Protein AF-A0A845GVF8-F1 (afdb_monomer_lite)

Secondary structure (DSSP, 8-state):
-EEEEEEE---SSSPEEEE-TTSTT-EEEESSHHHHHHHHHHHHHHHHHHHHHTTPPPPPPPPHHHHHT-GGGTT-EEEEEE--GGGGS-S--TT--

pLDDT: mean 92.57, std 12.03, range [39.5, 98.88]

Sequence (97 aa):
MRYPIAIEPGDATHAFGVVIPDLPGCFSAGDTLDEAIDNACEAAELWLTTVIEDGGDAPQARSFTEHHANPEFAGWIWAVISIDVAALAPKNPSHAA

Radius of gyration: 14.6 Å; chains: 1; bounding box: 26×27×45 Å

Structure (mmCIF, N/CA/C/O backbone):
data_AF-A0A845GVF8-F1
#
_entry.id   AF-A0A845GVF8-F1
#
loop_
_atom_site.group_PDB
_atom_site.id
_atom_site.type_symbol
_atom_site.label_atom_id
_atom_site.label_alt_id
_atom_site.label_comp_id
_atom_site.label_asym_id
_atom_site.label_entity_id
_atom_site.label_seq_id
_atom_site.pdbx_PDB_ins_code
_atom_site.Cartn_x
_atom_site.Cartn_y
_atom_site.Cartn_z
_atom_site.occupancy
_atom_site.B_iso_or_equiv
_atom_site.auth_seq_id
_atom_site.auth_comp_id
_atom_site.auth_asym_id
_atom_site.auth_atom_id
_atom_site.pdbx_PDB_model_num
ATOM 1 N N . MET A 1 1 ? -4.424 -5.575 10.719 1.00 92.31 1 MET A N 1
ATOM 2 C CA . MET A 1 1 ? -5.349 -5.547 9.564 1.00 92.31 1 MET A CA 1
ATOM 3 C C . MET A 1 1 ? -4.550 -5.720 8.279 1.00 92.31 1 MET A C 1
ATOM 5 O O . MET A 1 1 ? -3.354 -5.462 8.296 1.00 92.31 1 MET A O 1
ATOM 9 N N . ARG A 1 2 ? -5.166 -6.227 7.205 1.00 95.19 2 ARG A N 1
ATOM 10 C CA . ARG A 1 2 ? -4.511 -6.427 5.901 1.00 95.19 2 ARG A CA 1
ATOM 11 C C . ARG A 1 2 ? -5.198 -5.552 4.868 1.00 95.19 2 ARG A C 1
ATOM 13 O O . ARG A 1 2 ? -6.395 -5.736 4.683 1.00 95.19 2 ARG A O 1
ATOM 20 N N . TYR A 1 3 ? -4.459 -4.668 4.215 1.00 97.50 3 TYR A N 1
ATOM 21 C CA . TYR A 1 3 ? -4.994 -3.774 3.191 1.00 97.50 3 TYR A CA 1
ATOM 22 C C . TYR A 1 3 ? -4.397 -4.143 1.829 1.00 97.50 3 TYR A C 1
ATOM 24 O O . TYR A 1 3 ? -3.171 -4.151 1.688 1.00 97.50 3 TYR A O 1
ATOM 32 N N . PRO A 1 4 ? -5.224 -4.501 0.831 1.00 97.81 4 PRO A N 1
ATOM 33 C CA . PRO A 1 4 ? -4.777 -4.582 -0.553 1.00 97.81 4 PRO A CA 1
ATOM 34 C C . PRO A 1 4 ? -4.318 -3.205 -1.031 1.00 97.81 4 PRO A C 1
ATOM 36 O O . PRO A 1 4 ? -4.999 -2.212 -0.779 1.00 97.81 4 PRO A O 1
ATOM 39 N N . ILE A 1 5 ? -3.191 -3.155 -1.732 1.00 98.56 5 ILE A N 1
ATOM 40 C CA . ILE A 1 5 ? -2.708 -1.942 -2.392 1.00 98.56 5 ILE A CA 1
ATOM 41 C C . ILE A 1 5 ? -2.667 -2.172 -3.899 1.00 98.56 5 ILE A C 1
ATOM 43 O O . ILE A 1 5 ? -2.240 -3.238 -4.357 1.00 98.56 5 ILE A O 1
ATOM 47 N N . ALA A 1 6 ? -3.141 -1.180 -4.646 1.00 98.50 6 ALA A N 1
ATOM 48 C CA . ALA A 1 6 ? -3.071 -1.148 -6.097 1.00 98.50 6 ALA A CA 1
ATOM 49 C C . ALA A 1 6 ? -1.893 -0.253 -6.490 1.00 98.50 6 ALA A C 1
ATOM 51 O O . ALA A 1 6 ? -1.798 0.886 -6.029 1.00 98.50 6 ALA A O 1
ATOM 52 N N . ILE A 1 7 ? -0.995 -0.780 -7.316 1.00 98.81 7 ILE A N 1
ATOM 53 C CA . ILE A 1 7 ? 0.263 -0.136 -7.681 1.00 98.81 7 ILE A CA 1
ATOM 54 C C . ILE A 1 7 ? 0.258 0.133 -9.185 1.00 98.81 7 ILE A C 1
ATOM 56 O O . ILE A 1 7 ? 0.288 -0.796 -9.999 1.00 98.81 7 ILE A O 1
ATOM 60 N N . GLU A 1 8 ? 0.223 1.408 -9.549 1.00 98.62 8 GLU A N 1
ATOM 61 C CA . GLU A 1 8 ? 0.405 1.863 -10.919 1.00 98.62 8 GLU A CA 1
ATOM 62 C C . GLU A 1 8 ? 1.850 1.565 -11.351 1.00 98.62 8 GLU A C 1
ATOM 64 O O . GLU A 1 8 ? 2.791 1.978 -10.662 1.00 98.62 8 GLU A O 1
ATOM 69 N N . PRO A 1 9 ? 2.066 0.827 -12.455 1.00 98.19 9 PRO A N 1
ATOM 70 C CA . PRO A 1 9 ? 3.411 0.536 -12.929 1.00 98.19 9 PRO A CA 1
ATOM 71 C C . PRO A 1 9 ? 4.180 1.817 -13.276 1.00 98.19 9 PRO A C 1
ATOM 73 O O . PRO A 1 9 ? 3.727 2.605 -14.103 1.00 98.19 9 PRO A O 1
ATOM 76 N N . GLY A 1 10 ? 5.361 1.984 -12.679 1.00 97.12 10 GLY A N 1
ATOM 77 C CA . GLY A 1 10 ? 6.319 3.018 -13.065 1.00 97.12 10 GLY A CA 1
ATOM 78 C C . GLY A 1 10 ? 7.124 2.652 -14.319 1.00 97.12 10 GLY A C 1
ATOM 79 O O . GLY A 1 10 ? 7.028 1.544 -14.859 1.00 97.12 10 GLY A O 1
ATOM 80 N N . ASP A 1 11 ? 7.964 3.584 -14.767 1.00 96.25 11 ASP A N 1
ATOM 81 C CA . ASP A 1 11 ? 8.915 3.404 -15.867 1.00 96.25 11 ASP A CA 1
ATOM 82 C C . ASP A 1 11 ? 10.238 4.158 -15.611 1.00 96.25 11 ASP A C 1
ATOM 84 O O . ASP A 1 11 ? 10.529 4.588 -14.501 1.00 96.25 11 ASP A O 1
ATOM 88 N N . ALA A 1 12 ? 11.083 4.314 -16.636 1.00 95.56 12 ALA A N 1
ATOM 89 C CA . ALA A 1 12 ? 12.380 4.989 -16.506 1.00 95.56 12 ALA A CA 1
ATOM 90 C C . ALA A 1 12 ? 12.297 6.487 -16.133 1.00 95.56 12 ALA A C 1
ATOM 92 O O . ALA A 1 12 ? 13.319 7.102 -15.832 1.00 95.56 12 ALA A O 1
ATOM 93 N N . THR A 1 13 ? 11.113 7.087 -16.218 1.00 97.06 13 THR A N 1
ATOM 94 C CA . THR A 1 13 ? 10.839 8.510 -15.987 1.00 97.06 13 THR A CA 1
ATOM 95 C C . THR A 1 13 ? 9.701 8.766 -14.997 1.00 97.06 13 THR A C 1
ATOM 97 O O . THR A 1 13 ? 9.527 9.910 -14.580 1.00 97.06 13 THR A O 1
ATOM 100 N N . HIS A 1 14 ? 8.954 7.731 -14.604 1.00 97.88 14 HIS A N 1
ATOM 101 C CA . HIS A 1 14 ? 7.823 7.810 -13.683 1.00 97.88 14 HIS A CA 1
ATOM 102 C C . HIS A 1 14 ? 7.983 6.802 -12.539 1.00 97.88 14 HIS A C 1
ATOM 104 O O . HIS A 1 14 ? 8.254 5.627 -12.778 1.00 97.88 14 HIS A O 1
ATOM 110 N N . ALA A 1 15 ? 7.763 7.253 -11.303 1.00 98.44 15 ALA A N 1
ATOM 111 C CA . ALA A 1 15 ? 7.706 6.385 -10.130 1.00 98.44 15 ALA A CA 1
ATOM 112 C C . ALA A 1 15 ? 6.506 5.421 -10.186 1.00 98.44 15 ALA A C 1
ATOM 114 O O . ALA A 1 15 ? 5.517 5.669 -10.877 1.00 98.44 15 ALA A O 1
ATOM 115 N N . PHE A 1 16 ? 6.574 4.343 -9.409 1.00 98.81 16 PHE A N 1
ATOM 116 C CA . PHE A 1 16 ? 5.426 3.491 -9.112 1.00 98.81 16 PHE A CA 1
ATOM 117 C C . PHE A 1 16 ? 4.475 4.252 -8.192 1.00 98.81 16 PHE A C 1
ATOM 119 O O . PHE A 1 16 ? 4.864 4.622 -7.085 1.00 98.81 16 PHE A O 1
ATOM 126 N N . GLY A 1 17 ? 3.242 4.487 -8.633 1.00 98.75 17 GLY A N 1
ATOM 127 C CA . GLY A 1 17 ? 2.202 5.114 -7.817 1.00 98.75 17 GLY A CA 1
ATOM 128 C C . GLY A 1 17 ? 1.445 4.072 -7.000 1.00 98.75 17 GLY A C 1
ATOM 129 O O . GLY A 1 17 ? 1.200 2.973 -7.485 1.00 98.75 17 GLY A O 1
ATOM 130 N N . VAL A 1 18 ? 1.045 4.395 -5.772 1.00 98.88 18 VAL A N 1
ATOM 131 C CA . VAL A 1 18 ? 0.281 3.481 -4.911 1.00 98.88 18 VAL A CA 1
ATOM 132 C C . VAL A 1 18 ? -1.000 4.133 -4.423 1.00 98.88 18 VAL A C 1
ATOM 134 O O . VAL A 1 18 ? -0.997 5.252 -3.909 1.00 98.88 18 VAL A O 1
ATOM 137 N N . VAL A 1 19 ? -2.089 3.376 -4.528 1.00 98.38 19 VAL A N 1
ATOM 138 C CA . VAL A 1 19 ? -3.391 3.677 -3.937 1.00 98.38 19 VAL A CA 1
ATOM 139 C C . VAL A 1 19 ? -3.729 2.586 -2.929 1.00 98.38 19 VAL A C 1
ATOM 141 O O . VAL A 1 19 ? -3.534 1.396 -3.196 1.00 98.38 19 VAL A O 1
ATOM 144 N N . ILE A 1 20 ? -4.294 2.982 -1.789 1.00 98.19 20 ILE A N 1
ATOM 145 C CA . ILE A 1 20 ? -4.867 2.061 -0.803 1.00 98.19 20 ILE A CA 1
ATOM 146 C C . ILE A 1 20 ? -6.395 2.203 -0.863 1.00 98.19 20 ILE A C 1
ATOM 148 O O . ILE A 1 20 ? -6.939 3.119 -0.250 1.00 98.19 20 ILE A O 1
ATOM 152 N N . PRO A 1 21 ? -7.126 1.335 -1.591 1.00 97.50 21 PRO A N 1
ATOM 153 C CA . PRO A 1 21 ? -8.547 1.555 -1.888 1.00 97.50 21 PRO A CA 1
ATOM 154 C C . PRO A 1 21 ? -9.473 1.637 -0.663 1.00 97.50 21 PRO A C 1
ATOM 156 O O . PRO A 1 21 ? -10.577 2.173 -0.755 1.00 97.50 21 PRO A O 1
ATOM 159 N N . ASP A 1 22 ? -9.042 1.094 0.478 1.00 97.44 22 ASP A N 1
ATOM 160 C CA . ASP A 1 22 ? -9.776 1.161 1.747 1.00 97.44 22 ASP A CA 1
ATOM 161 C C . ASP A 1 22 ? -9.384 2.356 2.630 1.00 97.44 22 ASP A C 1
ATOM 163 O O . ASP A 1 22 ? -10.057 2.604 3.628 1.00 97.44 22 ASP A O 1
ATOM 167 N N . LEU A 1 23 ? -8.349 3.120 2.259 1.00 97.38 23 LEU A N 1
ATOM 168 C CA . LEU A 1 23 ? -7.928 4.360 2.921 1.00 97.38 23 LEU A CA 1
ATOM 169 C C . LEU A 1 23 ? -8.014 5.524 1.909 1.00 97.38 23 LEU A C 1
ATOM 171 O O . LEU A 1 23 ? -7.003 5.924 1.328 1.00 97.38 23 LEU A O 1
ATOM 175 N N . PRO A 1 24 ? -9.218 6.065 1.633 1.00 93.81 24 PRO A N 1
ATOM 176 C CA . PRO A 1 24 ? -9.404 7.076 0.597 1.00 93.81 24 PRO A CA 1
ATOM 177 C C . PRO A 1 24 ? -8.527 8.311 0.821 1.00 93.81 24 PRO A C 1
ATOM 179 O O . PRO A 1 24 ? -8.489 8.879 1.913 1.00 93.81 24 PRO A O 1
ATOM 182 N N . GLY A 1 25 ? -7.831 8.738 -0.232 1.00 95.12 25 GLY A N 1
ATOM 183 C CA . GLY A 1 25 ? -6.887 9.857 -0.167 1.00 95.12 25 GLY A CA 1
ATOM 184 C C . GLY A 1 25 ? -5.496 9.489 0.362 1.00 95.12 25 GLY A C 1
ATOM 185 O O . GLY A 1 25 ? -4.622 10.351 0.370 1.00 95.12 25 GLY A O 1
ATOM 186 N N . CYS A 1 26 ? -5.269 8.237 0.774 1.00 97.88 26 CYS A N 1
ATOM 187 C CA . CYS A 1 26 ? -3.941 7.730 1.099 1.00 97.88 26 CYS A CA 1
ATOM 188 C C . CYS A 1 26 ? -3.240 7.274 -0.187 1.00 97.88 26 CYS A C 1
ATOM 190 O O . CYS A 1 26 ? -3.569 6.234 -0.767 1.00 97.88 26 CYS A O 1
ATOM 192 N N . PHE A 1 27 ? -2.284 8.088 -0.626 1.00 98.12 27 PHE A N 1
ATOM 193 C CA . PHE A 1 27 ? -1.443 7.826 -1.785 1.00 98.12 27 PHE A CA 1
ATOM 194 C C . PHE A 1 27 ? 0.017 7.782 -1.360 1.00 98.12 27 PHE A C 1
ATOM 196 O O . PHE A 1 27 ? 0.426 8.489 -0.439 1.00 98.12 27 PHE A O 1
ATOM 203 N N . SER A 1 28 ? 0.799 6.978 -2.064 1.00 98.69 28 SER A N 1
ATOM 204 C CA . SER A 1 28 ? 2.248 6.924 -1.910 1.00 98.69 28 SER A CA 1
ATOM 205 C C . SER A 1 28 ? 2.900 6.634 -3.259 1.00 98.69 28 SER A C 1
ATOM 207 O O . SER A 1 28 ? 2.203 6.439 -4.256 1.00 98.69 28 SER A O 1
ATOM 209 N N . ALA A 1 29 ? 4.225 6.637 -3.314 1.00 98.69 29 ALA A N 1
ATOM 210 C CA . ALA A 1 29 ? 4.975 6.272 -4.507 1.00 98.69 29 ALA A CA 1
ATOM 211 C C . ALA A 1 29 ? 6.396 5.822 -4.150 1.00 98.69 29 ALA A C 1
ATOM 213 O O . ALA A 1 29 ? 6.872 6.104 -3.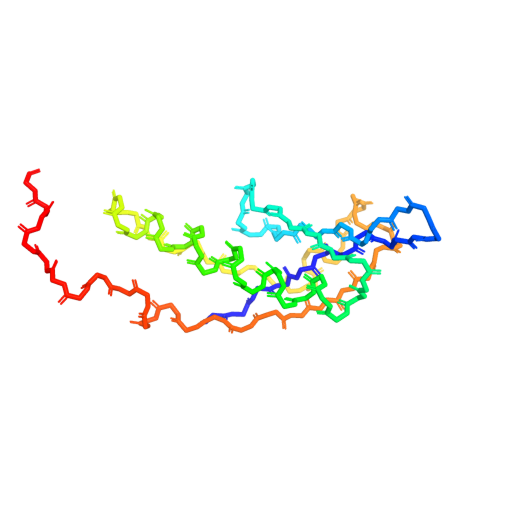051 1.00 98.69 29 ALA A O 1
ATOM 214 N N . GLY A 1 30 ? 7.079 5.166 -5.084 1.00 98.62 30 GLY A N 1
ATOM 215 C CA . GLY A 1 30 ? 8.503 4.840 -4.980 1.00 98.62 30 GLY A CA 1
ATOM 216 C C . GLY A 1 30 ? 9.146 4.683 -6.354 1.00 98.62 30 GLY A C 1
ATOM 217 O O . GLY A 1 30 ? 8.472 4.321 -7.320 1.00 98.62 30 GLY A O 1
ATOM 218 N N . ASP A 1 31 ? 10.450 4.932 -6.459 1.00 98.44 31 ASP A N 1
ATOM 219 C CA . ASP A 1 31 ? 11.194 4.770 -7.716 1.00 98.44 31 ASP A CA 1
ATOM 220 C C . ASP A 1 31 ? 11.383 3.284 -8.065 1.00 98.44 31 ASP A C 1
ATOM 222 O O . ASP A 1 31 ? 11.629 2.912 -9.215 1.00 98.44 31 ASP A O 1
ATOM 226 N N . THR A 1 32 ? 11.220 2.410 -7.071 1.00 98.38 32 THR A N 1
ATOM 227 C CA . THR A 1 32 ? 11.175 0.956 -7.237 1.00 98.38 32 THR A CA 1
ATOM 228 C C . THR A 1 32 ? 9.878 0.378 -6.682 1.00 98.38 32 THR A C 1
ATOM 230 O O . THR A 1 32 ? 9.223 0.983 -5.835 1.00 98.38 32 THR A O 1
ATOM 233 N N . LEU A 1 33 ? 9.516 -0.825 -7.137 1.00 98.19 33 LEU A N 1
ATOM 234 C CA . LEU A 1 33 ? 8.338 -1.526 -6.623 1.00 98.19 33 LEU A CA 1
ATOM 235 C C . LEU A 1 33 ? 8.442 -1.799 -5.112 1.00 98.19 33 LEU A C 1
ATOM 237 O O . LEU A 1 33 ? 7.452 -1.641 -4.405 1.00 98.19 33 LEU A O 1
ATOM 241 N N . ASP A 1 34 ? 9.628 -2.178 -4.629 1.00 98.38 34 ASP A N 1
ATOM 242 C CA . ASP A 1 34 ? 9.859 -2.448 -3.205 1.00 98.38 34 ASP A CA 1
ATOM 243 C C . ASP A 1 34 ? 9.702 -1.165 -2.375 1.00 98.38 34 ASP A C 1
ATOM 245 O O . ASP A 1 34 ? 8.948 -1.147 -1.405 1.00 98.38 34 ASP A O 1
ATOM 249 N N . GLU A 1 35 ? 10.310 -0.061 -2.820 1.00 98.62 35 GLU A N 1
ATOM 250 C CA . GLU A 1 35 ? 10.156 1.249 -2.175 1.00 98.62 35 GLU A CA 1
ATOM 251 C C . GLU A 1 35 ? 8.693 1.707 -2.152 1.00 98.62 35 GLU A C 1
ATOM 253 O O . GLU A 1 35 ? 8.216 2.217 -1.145 1.00 98.62 35 GLU A O 1
ATOM 258 N N . ALA A 1 36 ? 7.949 1.494 -3.238 1.00 98.75 36 ALA A N 1
ATOM 259 C CA . ALA A 1 36 ? 6.538 1.851 -3.292 1.00 98.75 36 ALA A CA 1
ATOM 260 C C . ALA A 1 36 ? 5.705 1.071 -2.257 1.00 98.75 36 ALA A C 1
ATOM 262 O O . ALA A 1 36 ? 4.792 1.633 -1.653 1.00 98.75 36 ALA A O 1
ATOM 263 N N . ILE A 1 37 ? 6.022 -0.206 -2.018 1.00 98.75 37 ILE A N 1
ATOM 264 C CA . ILE A 1 37 ? 5.359 -1.035 -1.000 1.00 98.75 3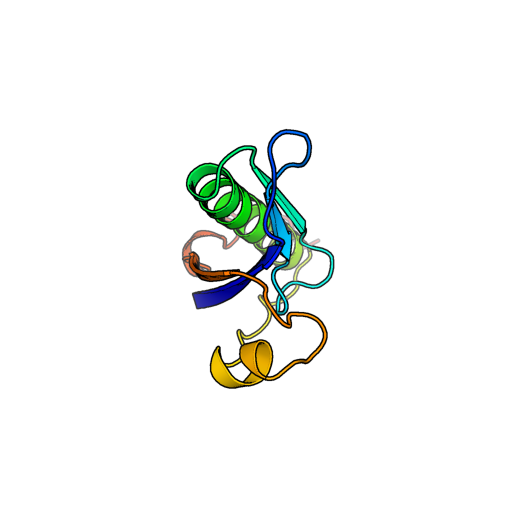7 ILE A CA 1
ATOM 265 C C . ILE A 1 37 ? 5.730 -0.573 0.416 1.00 98.75 37 ILE A C 1
ATOM 267 O O . ILE A 1 37 ? 4.840 -0.460 1.266 1.00 98.75 37 ILE A O 1
ATOM 271 N N . ASP A 1 38 ? 7.007 -0.281 0.664 1.00 98.62 38 ASP A N 1
ATOM 272 C CA . ASP A 1 38 ? 7.485 0.216 1.958 1.00 98.62 38 ASP A CA 1
ATOM 273 C C . ASP A 1 38 ? 6.850 1.579 2.280 1.00 98.62 38 ASP A C 1
ATOM 275 O O . ASP A 1 38 ? 6.212 1.747 3.323 1.00 98.62 38 ASP A O 1
ATOM 279 N N . ASN A 1 39 ? 6.885 2.513 1.328 1.00 98.81 39 ASN A N 1
ATOM 280 C CA . ASN A 1 39 ? 6.282 3.836 1.470 1.00 98.81 39 ASN A CA 1
ATOM 281 C C . ASN A 1 39 ? 4.750 3.763 1.602 1.00 98.81 39 ASN A C 1
ATOM 283 O O . ASN A 1 39 ? 4.135 4.648 2.201 1.00 98.81 39 ASN A O 1
ATOM 287 N N . ALA A 1 40 ? 4.096 2.739 1.045 1.00 98.69 40 ALA A N 1
ATOM 288 C CA . ALA A 1 40 ? 2.667 2.510 1.249 1.00 98.69 40 ALA A CA 1
ATOM 289 C C . ALA A 1 40 ? 2.351 2.010 2.666 1.00 98.69 40 ALA A C 1
ATOM 291 O O . ALA A 1 40 ? 1.313 2.387 3.213 1.00 98.69 40 ALA A O 1
ATOM 292 N N . CYS A 1 41 ? 3.228 1.205 3.279 1.00 98.31 41 CYS A N 1
ATOM 293 C CA . CYS A 1 41 ? 3.094 0.830 4.689 1.00 98.31 41 CYS A CA 1
ATOM 294 C C . CYS A 1 41 ? 3.145 2.072 5.585 1.00 98.31 41 CYS A C 1
ATOM 296 O O . CYS A 1 41 ? 2.226 2.284 6.375 1.00 98.31 41 CYS A O 1
ATOM 298 N N . GLU A 1 42 ? 4.154 2.929 5.408 1.00 98.31 42 GLU A N 1
ATOM 299 C CA . GLU A 1 42 ? 4.306 4.157 6.200 1.00 98.31 42 GLU A CA 1
ATOM 300 C C . GLU A 1 42 ? 3.121 5.117 6.014 1.00 98.31 42 GLU A C 1
ATOM 302 O O . GLU A 1 42 ? 2.565 5.632 6.988 1.00 98.31 42 GLU A O 1
ATOM 307 N N . ALA A 1 43 ? 2.677 5.320 4.768 1.00 98.44 43 ALA A N 1
ATOM 308 C CA . ALA A 1 43 ? 1.525 6.167 4.471 1.00 98.44 43 ALA A CA 1
ATOM 309 C C . ALA A 1 43 ? 0.233 5.638 5.118 1.00 98.44 43 ALA A C 1
ATOM 311 O O . ALA A 1 43 ? -0.549 6.424 5.662 1.00 98.44 43 ALA A O 1
ATOM 312 N N . ALA A 1 44 ? 0.017 4.317 5.104 1.00 98.25 44 ALA A N 1
ATOM 313 C CA . ALA A 1 44 ? -1.131 3.689 5.752 1.00 98.25 44 ALA A CA 1
ATOM 314 C C . ALA A 1 44 ? -1.103 3.873 7.274 1.00 98.25 44 ALA A C 1
ATOM 316 O O . ALA A 1 44 ? -2.129 4.205 7.869 1.00 98.25 44 ALA A O 1
ATOM 317 N N . GLU A 1 45 ? 0.056 3.667 7.907 1.00 97.50 45 GLU A N 1
ATOM 318 C CA . GLU A 1 45 ? 0.234 3.860 9.349 1.00 97.50 45 GLU A CA 1
ATOM 319 C C . GLU A 1 45 ? -0.043 5.305 9.759 1.00 97.50 45 GLU A C 1
ATOM 321 O O . GLU A 1 45 ? -0.785 5.530 10.718 1.00 97.50 45 GLU A O 1
ATOM 326 N N . LEU A 1 46 ? 0.478 6.280 9.009 1.00 97.00 46 LEU A N 1
ATOM 327 C CA . LEU A 1 46 ? 0.240 7.697 9.271 1.00 97.00 46 LEU A CA 1
ATOM 328 C C . LEU A 1 46 ? -1.245 8.054 9.130 1.00 97.00 46 LEU A C 1
ATOM 330 O O . LEU A 1 46 ? -1.818 8.655 10.035 1.00 97.00 46 LEU A O 1
ATOM 334 N N . TRP A 1 47 ? -1.879 7.639 8.029 1.00 97.50 47 TRP A N 1
ATOM 335 C CA . TRP A 1 47 ? -3.295 7.908 7.767 1.00 97.50 47 TRP A CA 1
ATOM 336 C C . TRP A 1 47 ? -4.192 7.329 8.869 1.00 97.50 47 TRP A C 1
ATOM 338 O O . TRP A 1 47 ? -5.069 8.017 9.391 1.00 97.50 47 TRP A O 1
ATOM 348 N N . LEU A 1 48 ? -3.947 6.073 9.262 1.00 96.62 48 LEU A N 1
ATOM 349 C CA . LEU A 1 48 ? -4.705 5.399 10.319 1.00 96.62 48 LEU A CA 1
ATOM 350 C C . LEU A 1 48 ? -4.473 6.048 11.682 1.00 96.62 48 LEU A C 1
ATOM 352 O O . LEU A 1 48 ? -5.427 6.211 12.438 1.00 96.62 48 LEU A O 1
ATOM 356 N N . THR A 1 49 ? -3.235 6.445 11.979 1.00 95.44 49 THR A N 1
ATOM 357 C CA . THR A 1 49 ? -2.900 7.147 13.223 1.00 95.44 49 THR A CA 1
ATOM 358 C C . THR A 1 49 ? -3.681 8.450 13.328 1.00 95.44 49 THR A C 1
ATOM 360 O O . THR A 1 49 ? -4.342 8.662 14.337 1.00 95.44 49 THR A O 1
ATOM 363 N N . THR A 1 50 ? -3.702 9.272 12.274 1.00 94.44 50 THR A N 1
ATOM 364 C CA . THR A 1 50 ? -4.469 10.527 12.267 1.00 94.44 50 THR A CA 1
ATOM 365 C C . THR A 1 50 ? -5.959 10.288 12.508 1.00 94.44 50 THR A C 1
ATOM 367 O O . THR A 1 50 ? -6.548 10.947 13.358 1.00 94.44 50 THR A O 1
ATOM 370 N N . VAL A 1 51 ? -6.566 9.304 11.832 1.00 94.44 51 VAL A N 1
ATOM 371 C CA . VAL A 1 51 ? -7.986 8.972 12.051 1.00 94.44 51 VAL A CA 1
ATOM 372 C C . VAL A 1 51 ? -8.259 8.568 13.500 1.00 94.44 51 VAL A C 1
ATOM 374 O O . VAL A 1 51 ? -9.253 9.008 14.073 1.00 94.44 51 VAL A O 1
ATOM 377 N N . ILE A 1 52 ? -7.391 7.749 14.095 1.00 93.25 52 ILE A N 1
ATOM 378 C CA . ILE A 1 52 ? -7.548 7.277 15.476 1.00 93.25 52 ILE A CA 1
ATOM 379 C C . ILE A 1 52 ? -7.337 8.422 16.479 1.00 93.25 52 ILE A C 1
ATOM 381 O O . ILE A 1 52 ? -8.076 8.523 17.460 1.00 93.25 52 ILE A O 1
ATOM 385 N N . GLU A 1 53 ? -6.347 9.288 16.256 1.00 91.75 53 GLU A N 1
ATOM 386 C CA . GLU A 1 53 ? -6.066 10.450 17.110 1.00 91.75 53 GLU A CA 1
ATOM 387 C C . GLU A 1 53 ? -7.207 11.476 17.088 1.00 91.75 53 GLU A C 1
ATOM 389 O O . GLU A 1 53 ? -7.522 12.054 18.129 1.00 91.75 53 GLU A O 1
ATOM 394 N N . ASP A 1 54 ? -7.896 11.616 15.955 1.00 93.06 54 ASP A N 1
ATOM 395 C CA . ASP A 1 54 ? -9.099 12.444 15.809 1.00 93.06 54 ASP A CA 1
ATOM 396 C C . ASP A 1 54 ? -10.372 11.778 16.386 1.00 93.06 54 ASP A C 1
ATOM 398 O O . ASP A 1 54 ? -11.477 12.317 16.280 1.00 93.06 54 ASP A O 1
ATOM 402 N N . GLY A 1 55 ? -10.240 10.607 17.021 1.00 92.31 55 GLY A N 1
ATOM 403 C CA . GLY A 1 55 ? -11.336 9.871 17.659 1.00 92.31 55 GLY A CA 1
ATOM 404 C C . GLY A 1 55 ? -12.192 9.039 16.700 1.00 92.31 55 GLY A C 1
ATOM 405 O O . GLY A 1 55 ? -13.279 8.600 17.081 1.00 92.31 55 GLY A O 1
ATOM 406 N N . GLY A 1 56 ? -11.731 8.835 15.466 1.00 92.81 56 GLY A N 1
ATOM 407 C CA . GLY A 1 56 ? -12.338 7.933 14.495 1.00 92.81 56 GLY A CA 1
ATOM 408 C C . GLY A 1 56 ? -11.889 6.478 14.657 1.00 92.81 56 GLY A C 1
ATOM 409 O O . GLY A 1 56 ? -10.938 6.160 15.369 1.00 92.81 56 GLY A O 1
ATOM 410 N N . ASP A 1 57 ? -12.570 5.584 13.940 1.00 91.94 57 ASP A N 1
ATOM 411 C CA . ASP A 1 57 ? -12.219 4.166 13.866 1.00 91.94 57 ASP A CA 1
ATOM 412 C C . ASP A 1 57 ? -11.432 3.857 12.587 1.00 91.94 57 ASP A C 1
ATOM 414 O O . ASP A 1 57 ? -11.715 4.393 11.512 1.00 91.94 57 ASP A O 1
ATOM 418 N N . ALA A 1 58 ? -10.482 2.925 12.681 1.00 91.56 58 ALA A N 1
ATOM 419 C CA . ALA A 1 58 ? -9.791 2.394 11.511 1.00 91.56 58 ALA A CA 1
ATOM 420 C C . ALA A 1 58 ? -10.800 1.748 10.531 1.00 91.56 58 ALA A C 1
ATOM 422 O O . ALA A 1 58 ? -11.545 0.846 10.937 1.00 91.56 58 ALA A O 1
ATOM 423 N N . PRO A 1 59 ? -10.820 2.144 9.242 1.00 92.38 59 PRO A N 1
ATOM 424 C CA . PRO A 1 59 ? -11.723 1.567 8.255 1.00 92.38 59 PRO A CA 1
ATOM 425 C C . PRO A 1 59 ? -11.523 0.062 8.113 1.00 92.38 59 PRO A C 1
ATOM 427 O O . PRO A 1 59 ? -10.400 -0.437 8.061 1.00 92.38 59 PRO A O 1
ATOM 430 N N . GLN A 1 60 ? -12.621 -0.681 7.992 1.00 90.19 60 GLN A N 1
ATOM 431 C CA . GLN A 1 60 ? -12.533 -2.113 7.752 1.00 90.19 60 GLN A CA 1
ATOM 432 C C . GLN A 1 60 ? -11.977 -2.388 6.348 1.00 90.19 60 GLN A C 1
ATOM 434 O O . GLN A 1 60 ? -12.544 -1.944 5.352 1.00 90.19 60 GLN A O 1
ATOM 439 N N . ALA A 1 61 ? -10.915 -3.192 6.271 1.00 91.56 61 ALA A N 1
ATOM 440 C CA . ALA A 1 61 ? -10.390 -3.665 4.997 1.00 91.56 61 ALA A CA 1
ATOM 441 C C . ALA A 1 61 ? -11.413 -4.550 4.268 1.00 91.56 61 ALA A C 1
ATOM 443 O O . ALA A 1 61 ? -11.987 -5.480 4.854 1.00 91.56 61 ALA A O 1
ATOM 444 N N . ARG A 1 62 ? -11.608 -4.287 2.977 1.00 93.44 62 ARG A N 1
ATOM 445 C CA . ARG A 1 62 ? -12.420 -5.118 2.087 1.00 93.44 62 ARG A CA 1
ATOM 446 C C . ARG A 1 62 ? -11.561 -6.196 1.439 1.00 93.44 62 ARG A C 1
ATOM 448 O O . ARG A 1 62 ? -10.340 -6.256 1.593 1.00 93.44 62 ARG A O 1
ATOM 455 N N . SER A 1 63 ? -12.222 -7.139 0.773 1.00 92.38 63 SER A N 1
ATOM 456 C CA . SER A 1 63 ? -11.522 -8.291 0.209 1.00 92.38 63 SER A CA 1
ATOM 457 C C . SER A 1 63 ? -10.650 -7.892 -0.983 1.00 92.38 63 SER A C 1
ATOM 459 O O . SER A 1 63 ? -11.031 -7.055 -1.798 1.00 92.38 63 SER A O 1
ATOM 461 N N . PHE A 1 64 ? -9.509 -8.568 -1.135 1.00 93.81 64 PHE A N 1
ATOM 462 C CA . PHE A 1 64 ? -8.656 -8.434 -2.317 1.00 93.81 64 PHE A CA 1
ATOM 463 C C . PHE A 1 64 ? -9.439 -8.639 -3.622 1.00 93.81 64 PHE A C 1
ATOM 465 O O . PHE A 1 64 ? -9.292 -7.869 -4.561 1.00 93.81 64 PHE A O 1
ATOM 472 N N . THR A 1 65 ? -10.292 -9.668 -3.672 1.00 94.69 65 THR A N 1
ATOM 473 C CA . THR A 1 65 ? -11.074 -10.017 -4.866 1.00 94.69 65 THR A CA 1
ATOM 474 C C . THR A 1 65 ? -12.038 -8.909 -5.277 1.00 94.69 65 THR A C 1
ATOM 476 O O . THR A 1 65 ? -12.225 -8.695 -6.471 1.00 94.69 65 THR A O 1
ATOM 479 N N . GLU A 1 66 ? -12.631 -8.202 -4.313 1.00 95.06 66 GLU A N 1
ATOM 480 C CA . GLU A 1 66 ? -13.521 -7.074 -4.595 1.00 95.06 66 GLU A CA 1
ATOM 481 C C . GLU A 1 66 ? -12.759 -5.925 -5.262 1.00 95.06 66 GLU A C 1
ATOM 483 O O . GLU A 1 66 ? -13.166 -5.454 -6.322 1.00 95.06 66 GLU A O 1
ATOM 488 N N . HIS A 1 67 ? -11.616 -5.531 -4.696 1.00 95.81 67 HIS A N 1
ATOM 489 C CA . HIS A 1 67 ? -10.801 -4.445 -5.245 1.00 95.81 67 HIS A CA 1
ATOM 490 C C . HIS A 1 67 ? -10.161 -4.801 -6.583 1.00 95.81 67 HIS A C 1
ATOM 492 O O . HIS A 1 67 ? -10.192 -4.000 -7.511 1.00 95.81 67 HIS A O 1
ATOM 498 N N . HIS A 1 68 ? -9.644 -6.022 -6.723 1.00 95.44 68 HIS A N 1
ATOM 499 C CA . HIS A 1 68 ? -9.033 -6.497 -7.965 1.00 95.44 68 HIS A CA 1
ATOM 500 C C . HIS A 1 68 ? -10.040 -6.578 -9.127 1.00 95.44 68 HIS A C 1
ATOM 502 O O . HIS A 1 68 ? -9.653 -6.526 -10.292 1.00 95.44 68 HIS A O 1
ATOM 508 N N . ALA A 1 69 ? -11.339 -6.717 -8.844 1.00 96.25 69 ALA A N 1
ATOM 509 C CA . ALA A 1 69 ? -12.381 -6.699 -9.870 1.00 96.25 69 ALA A CA 1
ATOM 510 C C . ALA A 1 69 ? -12.751 -5.279 -10.348 1.00 96.25 69 ALA A C 1
ATOM 512 O O . ALA A 1 69 ? -13.484 -5.154 -11.331 1.00 96.25 69 ALA A O 1
ATOM 513 N N . ASN A 1 70 ? -12.273 -4.219 -9.683 1.00 96.00 70 ASN A N 1
ATOM 514 C CA . ASN A 1 70 ? -12.544 -2.840 -10.083 1.00 96.00 70 ASN A CA 1
ATOM 515 C C . ASN A 1 70 ? -11.781 -2.498 -11.385 1.00 96.00 70 ASN A C 1
ATOM 517 O O . ASN A 1 70 ? -10.549 -2.548 -11.394 1.00 96.00 70 ASN A O 1
ATOM 521 N N . PRO A 1 71 ? -12.472 -2.115 -12.480 1.00 97.19 71 PRO A N 1
ATOM 522 C CA . PRO A 1 71 ? -11.827 -1.771 -13.749 1.00 97.19 71 PRO A CA 1
ATOM 523 C C . PRO A 1 71 ? -10.899 -0.548 -13.676 1.00 97.19 71 PRO A C 1
ATOM 525 O O . PRO A 1 71 ? -10.065 -0.389 -14.562 1.00 97.19 71 PRO A O 1
ATOM 528 N N . GLU A 1 72 ? -11.016 0.293 -12.645 1.00 95.44 72 GLU A N 1
ATOM 529 C CA . GLU A 1 72 ? -10.098 1.412 -12.380 1.00 95.44 72 GLU A CA 1
ATOM 530 C C . GLU A 1 72 ? -8.636 0.960 -12.257 1.00 95.44 72 GLU A C 1
ATOM 532 O O . GLU A 1 72 ? -7.737 1.645 -12.729 1.00 95.44 72 GLU A O 1
ATOM 537 N N . PHE A 1 73 ? -8.405 -0.227 -11.691 1.00 96.75 73 PHE A N 1
ATOM 538 C CA . PHE A 1 73 ? -7.070 -0.777 -11.442 1.00 96.75 73 PHE A CA 1
ATOM 539 C C . PHE A 1 73 ? -6.660 -1.821 -12.491 1.00 96.75 73 PHE A C 1
ATOM 541 O O . PHE A 1 73 ? -5.813 -2.685 -12.242 1.00 96.75 73 PHE A O 1
ATOM 548 N N . ALA A 1 74 ? -7.289 -1.806 -13.669 1.00 96.69 74 ALA A N 1
ATOM 549 C CA . ALA A 1 74 ? -6.984 -2.761 -14.726 1.00 96.69 74 ALA A CA 1
ATOM 550 C C . ALA A 1 74 ? -5.514 -2.640 -15.171 1.00 96.69 74 ALA A C 1
ATOM 552 O O . ALA A 1 74 ? -5.064 -1.588 -15.614 1.00 96.69 74 ALA A O 1
ATOM 553 N N . GLY A 1 75 ? -4.768 -3.745 -15.077 1.00 96.81 75 GLY A N 1
ATOM 554 C CA . GLY A 1 75 ? -3.349 -3.798 -15.450 1.00 96.81 75 GLY A CA 1
ATOM 555 C C . GLY A 1 75 ? -2.378 -3.303 -14.374 1.00 96.81 75 GLY A C 1
ATOM 556 O O . GLY A 1 75 ? -1.173 -3.317 -14.612 1.00 96.81 75 GLY A O 1
ATOM 557 N N . TRP A 1 76 ? -2.876 -2.902 -13.203 1.00 98.38 76 TRP A N 1
ATOM 558 C CA . TRP A 1 76 ? -2.038 -2.501 -12.077 1.00 98.38 76 TRP A CA 1
ATOM 559 C C . TRP A 1 76 ? -1.471 -3.718 -11.340 1.00 98.38 76 TRP A C 1
ATOM 561 O O . TRP A 1 76 ? -2.022 -4.824 -11.383 1.00 98.38 76 TRP A O 1
ATOM 571 N N . ILE A 1 77 ? -0.346 -3.507 -10.662 1.00 98.38 77 ILE A N 1
ATOM 572 C CA . ILE A 1 77 ? 0.297 -4.502 -9.805 1.00 98.38 77 ILE A CA 1
ATOM 573 C C . ILE A 1 77 ? -0.425 -4.514 -8.454 1.00 98.38 77 ILE A C 1
ATOM 575 O O . ILE A 1 77 ? -0.938 -3.494 -7.999 1.00 98.38 77 ILE A O 1
ATOM 579 N N . TRP A 1 78 ? -0.462 -5.674 -7.801 1.00 98.19 78 TRP A N 1
ATOM 580 C CA . TRP A 1 78 ? -1.135 -5.837 -6.519 1.00 98.19 78 TRP A CA 1
ATOM 581 C C . TRP A 1 78 ? -0.209 -6.411 -5.455 1.00 98.19 78 TRP A C 1
ATOM 583 O O . TRP A 1 78 ? 0.505 -7.386 -5.694 1.00 98.19 78 TRP A O 1
ATOM 593 N N . ALA A 1 79 ? -0.300 -5.852 -4.251 1.00 97.62 79 ALA A N 1
ATOM 594 C CA . ALA A 1 79 ? 0.319 -6.378 -3.042 1.00 97.62 79 ALA A CA 1
ATOM 595 C C . ALA A 1 79 ? -0.644 -6.246 -1.851 1.00 97.62 79 ALA A C 1
ATOM 597 O O . ALA A 1 79 ? -1.743 -5.696 -1.965 1.00 97.62 79 ALA A O 1
ATOM 598 N N . VAL A 1 80 ? -0.252 -6.792 -0.699 1.00 97.31 80 VAL A N 1
ATOM 599 C CA . VAL A 1 80 ? -1.012 -6.678 0.550 1.00 97.31 80 VAL A CA 1
ATOM 600 C C . VAL A 1 80 ? -0.070 -6.232 1.654 1.00 97.31 80 VAL A C 1
ATOM 602 O O . VAL A 1 80 ? 0.876 -6.948 1.978 1.00 97.31 80 VAL A O 1
ATOM 605 N N . ILE A 1 81 ? -0.377 -5.095 2.272 1.00 97.25 81 ILE A N 1
ATOM 606 C CA . ILE A 1 81 ? 0.337 -4.602 3.451 1.00 97.25 81 ILE A CA 1
ATOM 607 C C . ILE A 1 81 ? -0.383 -5.051 4.7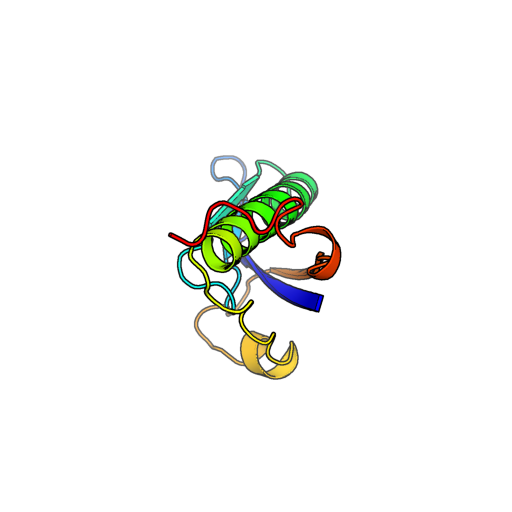24 1.00 97.25 81 ILE A C 1
ATOM 609 O O . ILE A 1 81 ? -1.611 -5.187 4.758 1.00 97.25 81 ILE A O 1
ATOM 613 N N . SER A 1 82 ? 0.384 -5.326 5.777 1.00 96.44 82 SER A N 1
ATOM 614 C CA . SER A 1 82 ? -0.141 -5.761 7.075 1.00 96.44 82 SER A CA 1
ATOM 615 C C . SER A 1 82 ? 0.179 -4.716 8.134 1.00 96.44 82 SER A C 1
ATOM 617 O O . SER A 1 82 ? 1.340 -4.534 8.467 1.00 96.44 82 SER A O 1
ATOM 619 N N . ILE A 1 83 ? -0.854 -4.077 8.683 1.00 95.44 83 ILE A N 1
ATOM 620 C CA . ILE A 1 83 ? -0.722 -3.011 9.684 1.00 95.44 83 ILE A CA 1
ATOM 621 C C . ILE A 1 83 ? -1.223 -3.500 11.039 1.00 95.44 83 ILE A C 1
ATOM 623 O O . ILE A 1 83 ? -2.356 -3.986 11.139 1.00 95.44 83 ILE A O 1
ATOM 627 N N . ASP A 1 84 ? -0.432 -3.357 12.098 1.00 94.50 84 ASP A N 1
ATOM 628 C CA . ASP A 1 84 ? -0.899 -3.614 13.461 1.00 94.50 84 ASP A CA 1
ATOM 629 C C . ASP A 1 84 ? -1.635 -2.392 14.025 1.00 94.50 84 ASP A C 1
ATOM 631 O O . ASP A 1 84 ? -1.071 -1.553 14.717 1.00 94.50 84 ASP A O 1
ATOM 635 N N . VAL A 1 85 ? -2.932 -2.301 13.733 1.00 91.25 85 VAL A N 1
ATOM 636 C CA . VAL A 1 85 ? -3.779 -1.186 14.187 1.00 91.25 85 VAL A CA 1
ATOM 637 C C . VAL A 1 85 ? -3.854 -1.093 15.716 1.00 91.25 85 VAL A C 1
ATOM 639 O O . VAL A 1 85 ? -4.006 0.002 16.248 1.00 91.25 85 VAL A O 1
ATOM 642 N N . ALA A 1 86 ? -3.688 -2.203 16.445 1.00 89.94 86 ALA A N 1
ATOM 643 C CA . ALA A 1 86 ? -3.668 -2.159 17.907 1.00 89.94 86 ALA A CA 1
ATOM 644 C C . ALA A 1 86 ? -2.428 -1.422 18.442 1.00 89.94 86 ALA A C 1
ATOM 646 O O . ALA A 1 86 ? -2.494 -0.808 19.506 1.00 89.94 86 ALA A O 1
ATOM 647 N N . ALA A 1 87 ? -1.320 -1.443 17.696 1.00 90.69 87 ALA A N 1
ATOM 648 C CA . ALA A 1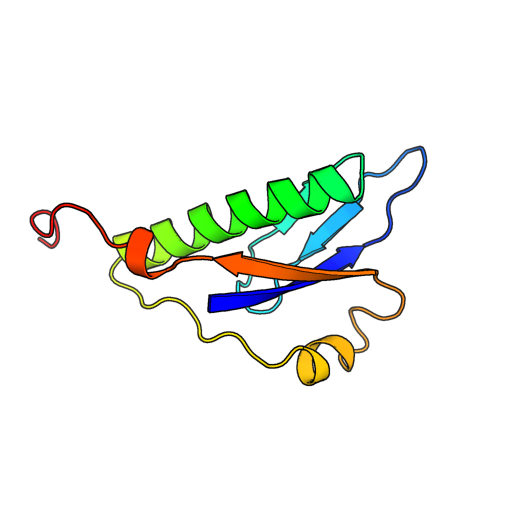 87 ? -0.103 -0.712 18.032 1.00 90.69 87 ALA A CA 1
ATOM 649 C C . ALA A 1 87 ? -0.188 0.797 17.724 1.00 90.69 87 ALA A C 1
ATOM 651 O O . ALA A 1 87 ? 0.628 1.556 18.251 1.00 90.69 87 ALA A O 1
ATOM 652 N N . LEU A 1 88 ? -1.169 1.232 16.920 1.00 87.88 88 LEU A N 1
ATOM 653 C CA . LEU A 1 88 ? -1.385 2.639 16.549 1.00 87.88 88 LEU A CA 1
ATOM 654 C C . LEU A 1 88 ? -2.235 3.420 17.565 1.00 87.88 88 LEU A C 1
ATOM 656 O O . LEU A 1 88 ? -2.328 4.640 17.478 1.00 87.88 88 LEU A O 1
ATOM 660 N N . ALA A 1 89 ? -2.867 2.743 18.530 1.00 74.81 89 ALA A N 1
ATOM 661 C CA . ALA A 1 89 ? -3.724 3.404 19.510 1.00 74.81 89 ALA A CA 1
ATOM 662 C C . ALA A 1 89 ? -2.944 4.438 20.355 1.00 74.81 89 ALA A C 1
ATOM 664 O O . ALA A 1 89 ? -1.802 4.175 20.760 1.00 74.81 89 ALA A O 1
ATOM 665 N N . PRO A 1 90 ? -3.549 5.600 20.676 1.00 68.19 90 PRO A N 1
ATOM 666 C CA . PRO A 1 90 ? -2.878 6.661 21.407 1.00 68.19 90 PRO A CA 1
ATOM 667 C C . PRO A 1 90 ? -2.396 6.149 22.762 1.00 68.19 90 PRO A C 1
ATOM 669 O O . PRO A 1 90 ? -3.160 5.637 23.582 1.00 68.19 90 PRO A O 1
ATOM 672 N N . LYS A 1 91 ? -1.097 6.324 23.016 1.00 64.31 91 LYS A N 1
ATOM 673 C CA . LYS A 1 91 ? -0.428 5.824 24.229 1.00 64.31 91 LYS A CA 1
ATOM 674 C C . LYS A 1 91 ? -0.903 6.512 25.515 1.00 64.31 91 LYS A C 1
ATOM 676 O O . LYS A 1 91 ? -0.571 6.035 26.595 1.00 64.31 91 LYS A O 1
ATOM 681 N N . ASN A 1 92 ? -1.674 7.600 25.415 1.00 56.34 92 ASN A N 1
ATOM 682 C CA . ASN A 1 92 ? -2.238 8.326 26.550 1.00 56.34 92 ASN A CA 1
ATOM 683 C C . ASN A 1 92 ? -3.646 8.869 26.222 1.00 56.34 92 ASN A C 1
ATOM 685 O O . ASN A 1 92 ? -3.763 9.775 25.401 1.00 56.34 92 ASN A O 1
ATOM 689 N N . PRO A 1 93 ? -4.713 8.421 26.907 1.00 55.94 93 PRO A N 1
ATOM 690 C CA . PRO A 1 93 ? -6.084 8.867 26.636 1.00 55.94 93 PRO A CA 1
ATOM 691 C C . PRO A 1 93 ? -6.424 10.279 27.169 1.00 55.94 93 PRO A C 1
ATOM 693 O O . PRO A 1 93 ? -7.593 10.646 27.213 1.00 55.94 93 PRO A O 1
ATOM 696 N N . SER A 1 94 ? -5.455 11.094 27.613 1.00 56.84 94 SER A N 1
ATOM 697 C CA . SER A 1 94 ? -5.747 12.332 28.364 1.00 56.84 94 SER A CA 1
ATOM 698 C C . SER A 1 94 ? -5.986 13.592 27.522 1.00 56.84 94 SER A C 1
ATOM 700 O O . SER A 1 94 ? -6.001 14.683 28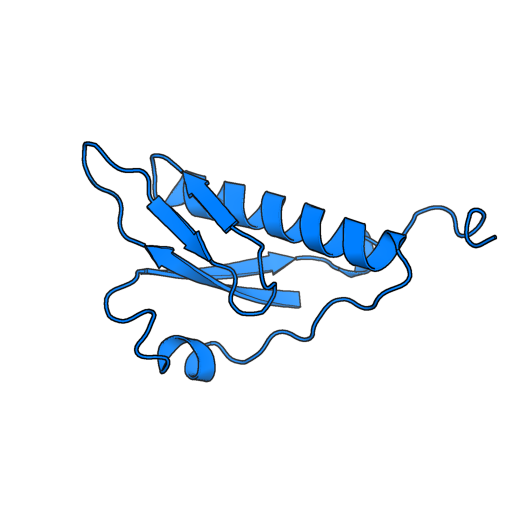.093 1.00 56.84 94 SER A O 1
ATOM 702 N N . HIS A 1 95 ? -6.105 13.497 26.196 1.00 50.66 95 HIS A N 1
ATOM 703 C CA . HIS A 1 95 ? -6.325 14.658 25.312 1.00 50.66 95 HIS A CA 1
ATOM 704 C C . HIS A 1 95 ? -7.616 14.576 24.486 1.00 50.66 95 HIS A C 1
ATOM 706 O O . HIS A 1 95 ? -7.782 15.339 23.544 1.00 50.66 95 HIS A O 1
ATOM 712 N N . ALA A 1 96 ? -8.568 13.729 24.884 1.00 47.19 96 ALA A N 1
ATOM 713 C CA . ALA A 1 96 ? -9.964 13.945 24.519 1.00 47.19 96 ALA A CA 1
ATOM 714 C C . ALA A 1 96 ? -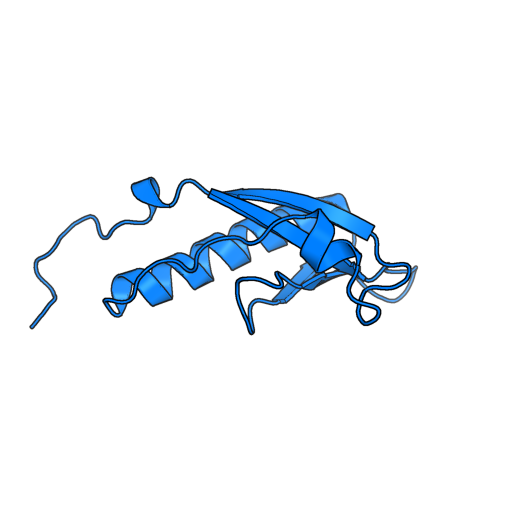10.558 14.951 25.521 1.00 47.19 96 ALA A C 1
ATOM 716 O O . ALA A 1 96 ? -10.936 14.574 26.633 1.00 47.19 96 ALA A O 1
ATOM 717 N N . ALA A 1 97 ? -10.520 16.237 25.166 1.00 39.50 97 ALA A N 1
ATOM 718 C CA . ALA A 1 97 ? -11.187 17.325 25.884 1.00 39.50 97 ALA A CA 1
ATOM 719 C C . ALA A 1 97 ? -12.494 17.698 25.179 1.00 39.50 97 ALA A C 1
ATOM 721 O O . ALA A 1 97 ? -12.493 17.707 23.928 1.00 39.50 97 ALA A O 1
#

Foldseek 3Di:
DKFKKWWADADPPGWIKIDGPQQPPQIATGNDPVRRLVRSLVSLLVSLLVCQVVVHHRGDHDDPVVVVPDCVRVPTDMDMDDDPSVVSHDPDPPPPD

InterPro domains:
  IPR031807 HicB-like antitoxin of toxin-antitoxin system [PF15919] (3-91)
  IPR035069 Antitoxin HicB/UPF0150 [SSF143100] (2-65)
  IPR051404 Type II Toxin-Antitoxin System Antitoxin [PTHR34504] (1-67)

Organism: NCBI:txid2692166